Protein AF-G9KBU9-F1 (afdb_monomer_lite)

Structure (mmCIF, N/CA/C/O backbone):
data_AF-G9KBU9-F1
#
_entry.id   AF-G9KBU9-F1
#
loop_
_atom_site.group_PDB
_atom_site.id
_atom_site.type_symbol
_atom_site.label_atom_id
_atom_site.label_alt_id
_atom_site.label_comp_id
_atom_site.label_asym_id
_atom_site.label_entity_id
_atom_site.label_seq_id
_atom_site.pdbx_PDB_ins_code
_atom_site.Cartn_x
_atom_site.Cartn_y
_atom_site.Cartn_z
_atom_site.occupancy
_atom_site.B_iso_or_equiv
_atom_site.auth_seq_id
_atom_site.auth_comp_id
_atom_site.auth_asym_id
_atom_site.auth_atom_id
_atom_site.pdbx_PDB_model_num
ATOM 1 N N . LYS A 1 1 ? -14.428 14.679 17.553 1.00 59.62 1 LYS A N 1
ATOM 2 C CA . LYS A 1 1 ? -13.241 13.893 17.979 1.00 59.62 1 LYS A CA 1
ATOM 3 C C . LYS A 1 1 ? -12.929 12.788 16.967 1.00 59.62 1 LYS A C 1
ATOM 5 O O . LYS A 1 1 ? -11.923 12.932 16.297 1.00 59.62 1 LYS A O 1
ATOM 10 N N . GLN A 1 2 ? -13.842 11.841 16.711 1.00 74.56 2 GLN A N 1
ATOM 11 C CA . GLN A 1 2 ? -13.640 10.735 15.749 1.00 74.56 2 GLN A CA 1
ATOM 12 C C . GLN A 1 2 ? -13.178 11.143 14.334 1.00 74.56 2 GLN A C 1
ATOM 14 O O . GLN A 1 2 ? -12.373 10.441 13.733 1.00 74.56 2 GLN A O 1
ATOM 19 N N . GLY A 1 3 ? -13.641 12.278 13.793 1.00 85.75 3 GLY A N 1
ATOM 20 C CA . GLY A 1 3 ? -13.233 12.719 12.451 1.00 85.75 3 GLY A CA 1
ATOM 21 C C . GLY A 1 3 ? -11.733 13.011 12.315 1.00 85.75 3 GLY A C 1
ATOM 22 O O . GLY A 1 3 ? -11.126 12.622 11.324 1.00 85.75 3 GLY A O 1
ATOM 23 N N . ALA A 1 4 ? -11.115 13.637 13.322 1.00 92.00 4 ALA A N 1
ATOM 24 C CA . ALA A 1 4 ? -9.677 13.913 13.307 1.00 92.00 4 ALA A CA 1
ATOM 25 C C . ALA A 1 4 ? -8.861 12.617 13.432 1.00 92.00 4 ALA A C 1
ATOM 27 O O . ALA A 1 4 ? -7.902 12.425 12.690 1.00 92.00 4 ALA A O 1
ATOM 28 N N . ASP A 1 5 ? -9.299 11.701 14.302 1.00 91.44 5 ASP A N 1
ATOM 29 C CA . ASP A 1 5 ? -8.673 10.385 14.462 1.00 91.44 5 ASP A CA 1
ATOM 30 C C . ASP A 1 5 ? -8.755 9.574 13.159 1.00 91.44 5 ASP A C 1
ATOM 32 O O . ASP A 1 5 ? -7.779 8.959 12.742 1.00 91.44 5 ASP A O 1
ATOM 36 N N . THR A 1 6 ? -9.898 9.628 12.465 1.00 94.12 6 THR A N 1
ATOM 37 C CA . THR A 1 6 ? -10.091 8.971 11.161 1.00 94.12 6 THR A CA 1
ATOM 38 C C . THR A 1 6 ? -9.084 9.476 10.130 1.00 94.12 6 THR A C 1
ATOM 40 O O . THR A 1 6 ? -8.429 8.674 9.471 1.00 94.12 6 THR A O 1
ATOM 43 N N . LEU A 1 7 ? -8.925 10.798 10.010 1.00 96.19 7 LEU A N 1
ATOM 44 C CA . LEU A 1 7 ? -7.967 11.393 9.076 1.00 96.19 7 LEU A CA 1
ATOM 45 C C . LEU A 1 7 ? -6.521 11.027 9.426 1.00 96.19 7 LEU A C 1
ATOM 47 O O . LEU A 1 7 ? -5.732 10.765 8.522 1.00 96.19 7 LEU A O 1
ATOM 51 N N . ALA A 1 8 ? -6.182 10.953 10.716 1.00 96.00 8 ALA A N 1
ATOM 52 C CA . ALA A 1 8 ? -4.858 10.527 11.156 1.00 96.00 8 ALA A CA 1
ATOM 53 C C . ALA A 1 8 ? -4.557 9.073 10.750 1.00 96.00 8 ALA A C 1
ATOM 55 O O . ALA A 1 8 ? -3.465 8.791 10.259 1.00 96.00 8 ALA A O 1
ATOM 56 N N . TYR A 1 9 ? -5.525 8.160 10.892 1.00 96.44 9 TYR A N 1
ATOM 57 C CA . TYR A 1 9 ? -5.357 6.774 10.445 1.00 96.44 9 TYR A CA 1
ATOM 58 C C . TYR A 1 9 ? -5.301 6.639 8.923 1.00 96.44 9 TYR A C 1
ATOM 60 O O . TYR A 1 9 ? -4.484 5.871 8.423 1.00 96.44 9 TYR A O 1
ATOM 68 N N . ILE A 1 10 ? -6.114 7.396 8.182 1.00 97.00 10 ILE A N 1
ATOM 69 C CA . ILE A 1 10 ? -6.037 7.425 6.714 1.00 97.00 10 ILE A CA 1
ATOM 70 C C . ILE A 1 10 ? -4.647 7.894 6.277 1.00 97.00 10 ILE A C 1
ATOM 72 O O . ILE A 1 10 ? -4.000 7.211 5.489 1.00 97.00 10 ILE A O 1
ATOM 76 N N . ALA A 1 11 ? -4.143 8.990 6.851 1.00 97.25 11 ALA A N 1
ATOM 77 C CA . ALA A 1 11 ? -2.801 9.483 6.556 1.00 97.25 11 ALA A CA 1
ATOM 78 C C . ALA A 1 11 ? -1.718 8.446 6.901 1.00 97.25 11 ALA A C 1
ATOM 80 O O . ALA A 1 11 ? -0.793 8.241 6.120 1.00 97.25 11 ALA A O 1
ATOM 81 N N . LEU A 1 12 ? -1.850 7.740 8.032 1.00 97.38 12 LEU A N 1
ATOM 82 C CA . LEU A 1 12 ? -0.939 6.655 8.401 1.00 97.38 12 LEU A CA 1
ATOM 83 C C . LEU A 1 12 ? -0.937 5.528 7.357 1.00 97.38 12 LEU A C 1
ATOM 85 O O . LEU A 1 12 ? 0.131 5.031 7.012 1.00 97.38 12 LEU A O 1
ATOM 89 N N . ILE A 1 13 ? -2.105 5.127 6.852 1.00 98.00 13 ILE A N 1
ATOM 90 C CA . ILE A 1 13 ? -2.240 4.077 5.831 1.00 98.00 13 ILE A CA 1
ATOM 91 C C . ILE A 1 13 ? -1.648 4.539 4.497 1.00 98.00 13 ILE A C 1
ATOM 93 O O . ILE A 1 13 ? -0.871 3.806 3.883 1.00 98.00 13 ILE A O 1
ATOM 97 N N . GLU A 1 14 ? -1.974 5.754 4.057 1.00 96.62 14 GLU A N 1
ATOM 98 C CA . GLU A 1 14 ? -1.454 6.329 2.811 1.00 96.62 14 GLU A CA 1
ATOM 99 C C . GLU A 1 14 ? 0.063 6.500 2.834 1.00 96.62 14 GLU A C 1
ATOM 101 O O . GLU A 1 14 ? 0.723 6.337 1.806 1.00 96.62 14 GLU A O 1
ATOM 106 N N . GLU A 1 15 ? 0.614 6.797 4.006 1.00 96.12 15 GLU A N 1
ATOM 107 C CA . GLU A 1 15 ? 2.046 6.926 4.195 1.00 96.12 15 GLU A CA 1
ATOM 108 C C . GLU A 1 15 ? 2.691 5.537 4.294 1.00 96.12 15 GLU A C 1
ATOM 110 O O . GLU A 1 15 ? 3.536 5.180 3.478 1.00 96.12 15 GLU A O 1
ATOM 115 N N . LYS A 1 16 ? 2.294 4.703 5.255 1.00 97.19 16 LYS A N 1
ATOM 116 C CA . LYS A 1 16 ? 3.043 3.490 5.620 1.00 97.19 16 LYS A CA 1
ATOM 117 C C . LYS A 1 16 ? 2.634 2.235 4.850 1.00 97.19 16 LYS A C 1
ATOM 119 O O . LYS A 1 16 ? 3.497 1.417 4.544 1.00 97.19 16 LYS A O 1
ATOM 124 N N . LEU A 1 17 ? 1.351 2.063 4.529 1.00 97.75 17 LEU A N 1
ATOM 125 C CA . LEU A 1 17 ? 0.833 0.827 3.926 1.00 97.75 17 LEU A CA 1
ATOM 126 C C . LEU A 1 17 ? 0.730 0.914 2.398 1.00 97.75 17 LEU A C 1
ATOM 128 O O . LEU A 1 17 ? 1.105 -0.025 1.693 1.00 97.75 17 LEU A O 1
ATOM 132 N N . LEU A 1 18 ? 0.273 2.048 1.867 1.00 97.69 18 LEU A N 1
ATOM 133 C CA . LEU A 1 18 ? 0.068 2.237 0.430 1.00 97.69 18 LEU A CA 1
ATOM 134 C C . LEU A 1 18 ? 1.330 2.007 -0.426 1.00 97.69 18 LEU A C 1
ATOM 136 O O . LEU A 1 18 ? 1.189 1.397 -1.487 1.00 97.69 18 LEU A O 1
ATOM 140 N N . PRO A 1 19 ? 2.556 2.408 -0.026 1.00 97.44 19 PRO A N 1
ATOM 141 C CA . PRO A 1 19 ? 3.752 2.097 -0.810 1.00 97.44 19 PRO A CA 1
ATOM 142 C C . PRO A 1 19 ? 3.995 0.594 -0.971 1.00 97.44 19 PRO A C 1
ATOM 144 O O . PRO A 1 19 ? 4.354 0.162 -2.064 1.00 97.44 19 PRO A O 1
ATOM 147 N N . ALA A 1 20 ? 3.759 -0.201 0.078 1.00 97.75 20 ALA A N 1
ATOM 148 C CA . ALA A 1 20 ? 3.898 -1.654 0.012 1.00 97.75 20 ALA A CA 1
ATOM 149 C C . ALA A 1 20 ? 2.843 -2.270 -0.912 1.00 97.75 20 ALA A C 1
ATOM 151 O O . ALA A 1 20 ? 3.184 -3.063 -1.781 1.00 97.75 20 ALA A O 1
ATOM 152 N N . VAL A 1 21 ? 1.587 -1.823 -0.814 1.00 97.19 21 VAL A N 1
ATOM 153 C CA . VAL A 1 21 ? 0.508 -2.257 -1.717 1.00 97.19 21 VAL A CA 1
ATOM 154 C C . VAL A 1 21 ? 0.850 -1.936 -3.175 1.00 97.19 21 VAL A C 1
ATOM 156 O O . VAL A 1 21 ? 0.796 -2.809 -4.040 1.00 97.19 21 VAL A O 1
ATOM 159 N N . LEU A 1 22 ? 1.272 -0.703 -3.468 1.00 97.19 22 LEU A N 1
ATOM 160 C CA . LEU A 1 22 ? 1.695 -0.319 -4.816 1.00 97.19 22 LEU A CA 1
ATOM 161 C C . LEU A 1 22 ? 2.864 -1.171 -5.315 1.00 97.19 22 LEU A C 1
ATOM 163 O O . LEU A 1 22 ? 2.866 -1.562 -6.482 1.00 97.19 22 LEU A O 1
ATOM 167 N N . HIS A 1 23 ? 3.829 -1.473 -4.447 1.00 97.38 23 HIS A N 1
ATOM 168 C CA . HIS A 1 23 ? 4.950 -2.335 -4.791 1.00 97.38 23 HIS A CA 1
ATOM 169 C C . HIS A 1 23 ? 4.477 -3.744 -5.169 1.00 97.38 23 HIS A C 1
ATOM 171 O O . HIS A 1 23 ? 4.754 -4.195 -6.281 1.00 97.38 23 HIS A O 1
ATOM 177 N N . THR A 1 24 ? 3.703 -4.397 -4.298 1.00 96.81 24 THR A N 1
ATOM 178 C CA . THR A 1 24 ? 3.173 -5.751 -4.514 1.00 96.81 24 THR A CA 1
ATOM 179 C C . THR A 1 24 ? 2.353 -5.849 -5.802 1.00 96.81 24 THR A C 1
ATOM 181 O O . THR A 1 24 ? 2.548 -6.770 -6.587 1.00 96.81 24 THR A O 1
ATOM 184 N N . PHE A 1 25 ? 1.464 -4.888 -6.080 1.00 96.25 25 PHE A N 1
ATOM 185 C CA . PHE A 1 25 ? 0.607 -4.965 -7.268 1.00 96.25 25 PHE A CA 1
ATOM 186 C C . PHE A 1 25 ? 1.325 -4.596 -8.572 1.00 96.25 25 PHE A C 1
ATOM 188 O O . PHE A 1 25 ? 1.064 -5.208 -9.612 1.00 96.25 25 PHE A O 1
ATOM 195 N N . TRP A 1 26 ? 2.173 -3.565 -8.554 1.00 97.44 26 TRP A N 1
ATOM 196 C CA . TRP A 1 26 ? 2.607 -2.880 -9.775 1.00 97.44 26 TRP A CA 1
ATOM 197 C C . TRP A 1 26 ? 4.109 -2.940 -10.057 1.00 97.44 26 TRP A C 1
ATOM 199 O O . TRP A 1 26 ? 4.514 -2.591 -11.172 1.00 97.44 26 TRP A O 1
ATOM 209 N N . VAL A 1 27 ? 4.926 -3.341 -9.082 1.00 96.44 27 VAL A N 1
ATOM 210 C CA . VAL A 1 27 ? 6.395 -3.348 -9.189 1.00 96.44 27 VAL A CA 1
ATOM 211 C C . VAL A 1 27 ? 6.952 -4.764 -9.098 1.00 96.44 27 VAL A C 1
ATOM 213 O O . VAL A 1 27 ? 7.824 -5.119 -9.890 1.00 96.44 27 VAL A O 1
ATOM 216 N N . GLU A 1 28 ? 6.435 -5.581 -8.183 1.00 96.25 28 GLU A N 1
ATOM 217 C CA . GLU A 1 28 ? 6.846 -6.974 -8.036 1.00 96.25 28 GLU A CA 1
ATOM 218 C C . GLU A 1 28 ? 6.538 -7.765 -9.314 1.00 96.25 28 GLU A C 1
ATOM 220 O O . GLU A 1 28 ? 5.393 -7.821 -9.773 1.00 96.25 28 GLU A O 1
ATOM 225 N N . SER A 1 29 ? 7.576 -8.353 -9.919 1.00 95.12 29 SER A N 1
ATOM 226 C CA . SER A 1 29 ? 7.502 -8.921 -11.270 1.00 95.12 29 SER A CA 1
ATOM 227 C C . SER A 1 29 ? 6.458 -10.021 -11.382 1.00 95.12 29 SER A C 1
ATOM 229 O O . SER A 1 29 ? 5.654 -10.015 -12.316 1.00 95.12 29 SER A O 1
ATOM 231 N N . ASP A 1 30 ? 6.458 -10.943 -10.425 1.00 96.50 30 ASP A N 1
ATOM 232 C CA . ASP A 1 30 ? 5.625 -12.138 -10.481 1.00 96.50 30 ASP A CA 1
ATOM 233 C C . ASP A 1 30 ? 4.154 -11.740 -10.391 1.00 96.50 30 ASP A C 1
ATOM 235 O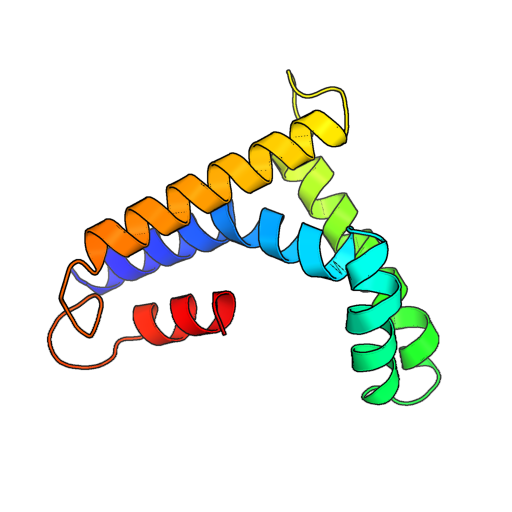 O . ASP A 1 30 ? 3.367 -12.081 -11.275 1.00 96.50 30 ASP A O 1
ATOM 239 N N . ASN A 1 31 ? 3.802 -10.900 -9.417 1.00 96.56 31 ASN A N 1
ATOM 240 C CA . ASN A 1 31 ? 2.448 -10.376 -9.259 1.00 96.56 31 ASN A CA 1
ATOM 241 C C . ASN A 1 31 ? 2.010 -9.519 -10.453 1.00 96.56 31 ASN A C 1
ATOM 243 O O . ASN A 1 31 ? 0.911 -9.709 -10.988 1.00 96.56 31 ASN A O 1
ATOM 247 N N . TYR A 1 32 ? 2.874 -8.621 -10.934 1.00 97.62 32 TYR A N 1
ATOM 248 C CA . TYR A 1 32 ? 2.537 -7.740 -12.047 1.00 97.62 32 TYR A CA 1
ATOM 249 C C . TYR A 1 32 ? 2.255 -8.513 -13.340 1.00 97.62 32 TYR A C 1
ATOM 251 O O . TYR A 1 32 ? 1.245 -8.251 -13.997 1.00 97.62 32 TYR A O 1
ATOM 259 N N . PHE A 1 33 ? 3.116 -9.462 -13.722 1.00 97.25 33 PHE A N 1
ATOM 260 C CA . PHE A 1 33 ? 2.976 -10.171 -14.997 1.00 97.25 33 PHE A CA 1
ATOM 261 C C . PHE A 1 33 ? 1.944 -11.298 -14.962 1.00 97.25 33 PHE A C 1
ATOM 263 O O . PHE A 1 33 ? 1.307 -11.537 -15.990 1.00 97.25 33 PHE A O 1
ATOM 270 N N . THR A 1 34 ? 1.760 -11.969 -13.821 1.00 97.50 34 THR A N 1
ATOM 271 C CA . THR A 1 34 ? 0.849 -13.123 -13.727 1.00 97.50 34 THR A CA 1
ATOM 272 C C . THR A 1 34 ? -0.576 -12.737 -13.340 1.00 97.50 34 THR A C 1
ATOM 274 O O . THR A 1 34 ? -1.517 -13.353 -13.840 1.00 97.50 34 THR A O 1
ATOM 277 N N . VAL A 1 35 ? -0.755 -11.695 -12.518 1.00 97.12 35 VAL A N 1
ATOM 278 C CA . VAL A 1 35 ? -2.066 -11.320 -11.964 1.00 97.12 35 VAL A CA 1
ATOM 279 C C . VAL A 1 35 ? -2.477 -9.913 -12.389 1.00 97.12 35 VAL A C 1
ATOM 281 O O . VAL A 1 35 ? -3.453 -9.756 -13.127 1.00 97.12 35 VAL A O 1
ATOM 284 N N . THR A 1 36 ? -1.740 -8.880 -11.971 1.00 97.00 36 THR A N 1
ATOM 285 C CA . THR A 1 36 ? -2.210 -7.488 -12.060 1.00 97.00 36 THR A CA 1
ATOM 286 C C . THR A 1 36 ? -2.393 -7.030 -13.504 1.00 97.00 36 THR A C 1
ATOM 288 O O . THR A 1 36 ? -3.481 -6.602 -13.894 1.00 97.00 36 THR A O 1
ATOM 291 N N . LYS A 1 37 ? -1.352 -7.127 -14.339 1.00 96.81 37 LYS A N 1
ATOM 292 C CA . LYS A 1 37 ? -1.407 -6.632 -15.720 1.00 96.81 37 LYS A CA 1
ATOM 293 C C . LYS A 1 37 ? -2.478 -7.353 -16.549 1.00 96.81 37 LYS A C 1
ATOM 295 O O . LYS A 1 37 ? -3.264 -6.637 -17.174 1.00 96.81 37 LYS A O 1
ATOM 300 N N . PRO A 1 38 ? -2.557 -8.701 -16.586 1.00 97.00 38 PRO A N 1
ATOM 301 C CA . PRO A 1 38 ? -3.601 -9.390 -17.345 1.00 97.00 38 PRO A CA 1
ATOM 302 C C . PRO A 1 38 ? -5.011 -9.048 -16.858 1.00 97.00 38 PRO A C 1
ATOM 304 O O . PRO A 1 38 ? -5.890 -8.779 -17.680 1.00 97.00 38 PRO A O 1
ATOM 307 N N . TRP A 1 39 ? -5.222 -8.994 -15.538 1.00 96.12 39 TRP A N 1
ATOM 308 C CA . TRP A 1 39 ? -6.529 -8.680 -14.965 1.00 96.12 39 TRP A CA 1
ATOM 309 C C . TRP A 1 39 ? -6.995 -7.281 -15.375 1.00 96.12 39 TRP A C 1
ATOM 311 O O . TRP A 1 39 ? -8.078 -7.144 -15.947 1.00 96.12 39 TRP A O 1
ATOM 321 N N . PHE A 1 40 ? -6.150 -6.257 -15.200 1.00 95.25 40 PHE A N 1
ATOM 322 C CA . PHE A 1 40 ? -6.480 -4.887 -15.604 1.00 95.25 40 PHE A CA 1
ATOM 323 C C . PHE A 1 40 ? -6.658 -4.767 -17.122 1.00 95.25 40 PHE A C 1
ATOM 325 O O . PHE A 1 40 ? -7.638 -4.180 -17.580 1.00 95.25 40 PHE A O 1
ATOM 332 N N . ALA A 1 41 ? -5.759 -5.355 -17.918 1.00 96.06 41 ALA A N 1
ATOM 333 C CA . ALA A 1 41 ? -5.843 -5.302 -19.378 1.00 96.06 41 ALA A CA 1
ATOM 334 C C . ALA A 1 41 ? -7.131 -5.947 -19.920 1.00 96.06 41 ALA A C 1
ATOM 336 O O . ALA A 1 41 ? -7.669 -5.459 -20.909 1.00 96.06 41 ALA A O 1
ATOM 33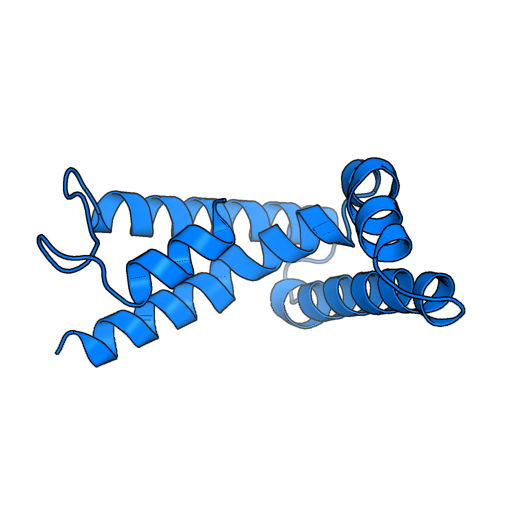7 N N . SER A 1 42 ? -7.659 -6.985 -19.257 1.00 96.69 42 SER A N 1
ATOM 338 C CA . SER A 1 42 ? -8.911 -7.649 -19.655 1.00 96.69 42 SER A CA 1
ATOM 339 C C . SER A 1 42 ? -10.169 -6.790 -19.463 1.00 96.69 42 SER A C 1
ATOM 341 O O . SER A 1 42 ? -11.195 -7.054 -20.086 1.00 96.69 42 SER A O 1
ATOM 343 N N . ARG A 1 43 ? -10.108 -5.764 -18.603 1.00 96.12 43 ARG A N 1
ATOM 344 C CA . ARG A 1 43 ? -11.248 -4.895 -18.255 1.00 96.12 43 ARG A CA 1
ATOM 345 C C . ARG A 1 43 ? -11.218 -3.540 -18.955 1.00 96.12 43 ARG A C 1
ATOM 347 O O . ARG A 1 43 ? -12.126 -2.737 -18.762 1.00 96.12 43 ARG A O 1
ATOM 354 N N . ILE A 1 44 ? -10.185 -3.278 -19.750 1.00 95.00 44 ILE A N 1
ATOM 355 C CA . ILE A 1 44 ? -9.974 -2.000 -20.427 1.00 95.00 44 ILE A CA 1
ATOM 356 C C . ILE A 1 44 ? -10.052 -2.239 -21.941 1.00 95.00 44 ILE A C 1
ATOM 358 O O . ILE A 1 44 ? -9.402 -3.155 -22.444 1.00 95.00 44 ILE A O 1
ATOM 362 N N . PRO A 1 45 ? -10.809 -1.435 -22.707 1.00 95.81 45 PRO A N 1
ATOM 363 C CA . PRO A 1 45 ? -10.848 -1.583 -24.154 1.00 95.81 45 PRO A CA 1
ATOM 364 C C . PRO A 1 45 ? -9.511 -1.197 -24.800 1.00 95.81 45 PRO A C 1
ATOM 366 O O . PRO A 1 45 ? -8.763 -0.340 -24.315 1.00 95.81 45 PRO A O 1
ATOM 369 N N . PHE A 1 46 ? -9.223 -1.809 -25.946 1.00 94.44 46 PHE A N 1
ATOM 370 C CA . PHE A 1 46 ? -8.136 -1.370 -26.815 1.00 94.44 46 PHE A CA 1
ATOM 371 C C . PHE A 1 46 ? -8.365 0.095 -27.251 1.00 94.44 46 PHE A C 1
ATOM 373 O O . PHE A 1 46 ? -9.504 0.456 -27.553 1.00 94.44 46 PHE A O 1
ATOM 380 N N . PRO A 1 47 ? -7.322 0.950 -27.304 1.00 94.69 47 PRO A N 1
ATOM 381 C CA . PRO A 1 47 ? -5.895 0.650 -27.111 1.00 94.69 47 PRO A CA 1
ATOM 382 C C . PRO A 1 47 ? -5.388 0.809 -25.671 1.00 94.69 47 PRO A C 1
ATOM 384 O O . PRO A 1 47 ? -4.222 0.524 -25.388 1.00 94.69 47 PRO A O 1
ATOM 387 N N . LEU A 1 48 ? -6.231 1.273 -24.746 1.00 95.56 48 LEU A N 1
ATOM 388 C CA . LEU A 1 48 ? -5.805 1.615 -23.389 1.00 95.56 48 LEU A CA 1
ATOM 389 C C . LEU A 1 48 ? -5.305 0.400 -22.596 1.00 95.56 48 LEU A C 1
ATOM 391 O O . LEU A 1 48 ? -4.404 0.567 -21.776 1.00 95.56 48 LEU A O 1
ATOM 395 N N . SER A 1 49 ? -5.793 -0.811 -22.878 1.00 95.25 49 SER A N 1
ATOM 396 C CA . SER A 1 49 ? -5.298 -2.051 -22.255 1.00 95.25 49 SER A CA 1
ATOM 397 C C . SER A 1 49 ? -3.804 -2.308 -22.472 1.00 95.25 49 SER A C 1
ATOM 399 O O . SER A 1 49 ? -3.162 -2.934 -21.630 1.00 95.25 49 SER A O 1
ATOM 401 N N . LEU A 1 50 ? -3.224 -1.788 -23.560 1.00 93.69 50 LEU A N 1
ATOM 402 C CA . LEU A 1 50 ? -1.795 -1.919 -23.860 1.00 93.69 50 LEU A CA 1
ATOM 403 C C . LEU A 1 50 ? -0.942 -0.868 -23.141 1.00 93.69 50 LEU A C 1
ATOM 405 O O . LEU A 1 50 ? 0.235 -1.097 -22.866 1.00 93.69 50 LEU A O 1
ATOM 409 N N . ILE A 1 51 ? -1.529 0.293 -22.848 1.00 95.69 51 ILE A N 1
ATOM 410 C CA . ILE A 1 51 ? -0.805 1.482 -22.386 1.00 95.69 51 ILE A CA 1
ATOM 411 C C . ILE A 1 51 ? -0.940 1.648 -20.870 1.00 95.69 51 ILE A C 1
ATOM 413 O O . ILE A 1 51 ? 0.045 1.927 -20.181 1.00 95.69 51 ILE A O 1
ATOM 417 N N . LEU A 1 52 ? -2.157 1.502 -20.342 1.00 95.88 52 LEU A N 1
ATOM 418 C CA . LEU A 1 52 ? -2.486 1.911 -18.981 1.00 95.88 52 LEU A CA 1
ATOM 419 C C . LEU A 1 52 ? -1.746 1.094 -17.912 1.00 95.88 52 LEU A C 1
ATOM 421 O O . LEU A 1 52 ? -1.130 1.733 -17.058 1.00 95.88 52 LEU A O 1
ATOM 425 N N . PRO A 1 53 ? -1.674 -0.254 -17.973 1.00 96.38 53 PRO A N 1
ATOM 426 C CA . PRO A 1 53 ? -0.948 -1.022 -16.958 1.00 96.38 53 PRO A CA 1
ATOM 427 C C . PRO A 1 53 ? 0.535 -0.637 -16.867 1.00 96.38 53 PRO A C 1
ATOM 429 O O . PRO A 1 53 ? 1.075 -0.469 -15.776 1.00 96.38 53 PRO A O 1
ATOM 432 N N . GLY A 1 54 ? 1.179 -0.398 -18.015 1.00 96.31 54 GLY A N 1
ATOM 433 C CA . GLY A 1 54 ? 2.571 0.050 -18.059 1.00 96.31 54 GLY A CA 1
ATOM 434 C C . GLY A 1 54 ? 2.768 1.453 -17.477 1.00 96.31 54 GLY A C 1
ATOM 435 O O . GLY A 1 54 ? 3.767 1.703 -16.803 1.00 96.31 54 GLY A O 1
ATOM 436 N N . ARG A 1 55 ? 1.816 2.372 -17.695 1.00 96.88 55 ARG A N 1
ATOM 437 C CA . ARG A 1 55 ? 1.843 3.709 -17.073 1.00 96.88 55 ARG A CA 1
ATOM 438 C C . ARG A 1 55 ? 1.642 3.637 -15.561 1.00 96.88 55 ARG A C 1
ATOM 440 O O . ARG A 1 55 ? 2.346 4.340 -14.844 1.00 96.88 55 ARG A O 1
ATOM 447 N N . MET A 1 56 ? 0.726 2.792 -15.090 1.00 97.06 56 MET A N 1
ATOM 448 C CA . MET A 1 56 ? 0.470 2.594 -13.661 1.00 97.06 56 MET A CA 1
ATOM 449 C C . MET A 1 56 ? 1.685 1.984 -12.956 1.00 97.06 56 MET A C 1
ATOM 451 O O . MET A 1 56 ? 2.107 2.518 -11.937 1.00 97.06 56 MET A O 1
ATOM 455 N N . SER A 1 57 ? 2.318 0.969 -13.555 1.00 97.56 57 SER A N 1
ATOM 456 C CA . SER A 1 57 ? 3.564 0.374 -13.049 1.00 97.56 57 SER A CA 1
ATOM 457 C C . SER A 1 57 ? 4.696 1.392 -12.911 1.00 97.56 57 SER A C 1
ATOM 459 O O . SER A 1 57 ? 5.263 1.560 -11.830 1.00 97.56 57 SER A O 1
ATOM 461 N N . LYS A 1 58 ? 4.957 2.177 -13.965 1.00 97.25 58 LYS A N 1
ATOM 462 C CA . LYS A 1 58 ? 5.951 3.262 -13.914 1.00 97.25 58 LYS A CA 1
ATOM 463 C C . LYS A 1 58 ? 5.605 4.322 -12.865 1.00 97.25 58 LYS A C 1
ATOM 465 O O . LYS A 1 58 ? 6.492 4.799 -12.166 1.00 97.25 58 LYS A O 1
ATOM 470 N N . GLY A 1 59 ? 4.328 4.689 -12.753 1.00 97.38 59 GLY A N 1
ATOM 471 C CA . GLY A 1 59 ? 3.852 5.654 -11.762 1.00 97.38 59 GLY A CA 1
ATOM 472 C C . GLY A 1 59 ? 4.053 5.174 -10.324 1.00 97.38 59 GLY A C 1
ATOM 473 O O . GLY A 1 59 ? 4.541 5.939 -9.496 1.00 97.38 59 GLY A O 1
ATOM 474 N N . ALA A 1 60 ? 3.737 3.907 -10.045 1.00 97.19 60 ALA A N 1
ATOM 475 C CA . ALA A 1 60 ? 3.941 3.283 -8.742 1.00 97.19 60 ALA A CA 1
ATOM 476 C C . ALA A 1 60 ? 5.426 3.261 -8.355 1.00 97.19 60 ALA A C 1
ATOM 478 O O . ALA A 1 60 ? 5.780 3.742 -7.279 1.00 97.19 60 ALA A O 1
ATOM 479 N N . LEU A 1 61 ? 6.296 2.794 -9.259 1.00 95.69 61 LEU A N 1
ATOM 480 C CA . LEU A 1 61 ? 7.741 2.764 -9.024 1.00 95.69 61 LEU A CA 1
ATOM 481 C C . LEU A 1 61 ? 8.303 4.168 -8.765 1.00 95.69 61 LEU A C 1
ATOM 483 O O . LEU A 1 61 ? 9.012 4.370 -7.783 1.00 95.69 61 LEU A O 1
ATOM 487 N N . ASN A 1 62 ? 7.945 5.148 -9.600 1.00 95.38 62 ASN A N 1
ATOM 488 C CA . ASN A 1 62 ? 8.397 6.528 -9.424 1.00 95.38 62 ASN A CA 1
ATOM 489 C C . ASN A 1 62 ? 7.938 7.104 -8.082 1.00 95.38 62 ASN A C 1
ATOM 491 O O . ASN A 1 62 ? 8.731 7.734 -7.391 1.00 95.38 62 ASN A O 1
ATOM 495 N N . ARG A 1 63 ? 6.680 6.870 -7.685 1.00 94.94 63 ARG A N 1
ATOM 496 C CA . ARG A 1 63 ? 6.165 7.333 -6.391 1.00 94.94 63 ARG A CA 1
ATOM 497 C C . ARG A 1 63 ? 6.951 6.731 -5.228 1.00 94.94 63 ARG A C 1
ATOM 499 O O . ARG A 1 63 ? 7.323 7.470 -4.321 1.00 94.94 63 ARG A O 1
ATOM 506 N N . ILE A 1 64 ? 7.208 5.423 -5.254 1.00 95.25 64 ILE A N 1
ATOM 507 C CA . ILE A 1 64 ? 7.972 4.741 -4.200 1.00 95.25 64 ILE A CA 1
ATOM 508 C C . ILE A 1 64 ? 9.389 5.310 -4.132 1.00 95.25 64 ILE A C 1
ATOM 510 O O . ILE A 1 64 ? 9.823 5.725 -3.064 1.00 95.25 64 ILE A O 1
ATOM 514 N N . LEU A 1 65 ? 10.089 5.413 -5.263 1.00 92.50 65 LEU A N 1
ATOM 515 C CA . LEU A 1 65 ? 11.454 5.942 -5.293 1.00 92.50 65 LEU A CA 1
ATOM 516 C C . LEU A 1 65 ? 11.539 7.392 -4.802 1.00 92.50 65 LEU A C 1
ATOM 518 O O . LEU A 1 65 ? 12.441 7.715 -4.040 1.00 92.50 65 LEU A O 1
ATOM 522 N N . LEU A 1 66 ? 10.584 8.245 -5.176 1.00 91.62 66 LEU A N 1
ATOM 523 C CA . LEU A 1 66 ? 10.567 9.652 -4.762 1.00 91.62 66 LEU A CA 1
ATOM 524 C C . LEU A 1 66 ? 10.242 9.857 -3.277 1.00 91.62 66 LEU A C 1
ATOM 526 O O . LEU A 1 66 ? 10.613 10.882 -2.728 1.00 91.62 66 LEU A O 1
ATOM 530 N N . THR A 1 67 ? 9.526 8.927 -2.642 1.00 91.12 67 THR A N 1
ATOM 531 C CA . THR A 1 67 ? 9.067 9.075 -1.243 1.00 91.12 67 THR A CA 1
ATOM 532 C C . THR A 1 67 ? 9.824 8.191 -0.253 1.00 91.12 67 THR A C 1
ATOM 534 O O . THR A 1 67 ? 9.767 8.417 0.954 1.00 91.12 67 THR A O 1
ATOM 537 N N . ARG A 1 68 ? 10.502 7.148 -0.744 1.00 91.06 68 ARG A N 1
ATOM 538 C CA . ARG A 1 68 ? 11.172 6.120 0.069 1.00 91.06 68 ARG A CA 1
ATOM 539 C C . ARG A 1 68 ? 12.611 5.844 -0.357 1.00 91.06 68 ARG A C 1
ATOM 541 O O . ARG A 1 68 ? 13.322 5.187 0.389 1.00 91.06 68 ARG A O 1
ATOM 548 N N . GLY A 1 69 ? 13.042 6.320 -1.525 1.00 85.88 69 GLY A N 1
ATOM 549 C CA . GLY A 1 69 ? 14.405 6.152 -2.044 1.00 85.88 69 GLY A CA 1
ATOM 550 C C . GLY A 1 69 ? 15.389 7.234 -1.598 1.00 85.88 69 GLY A C 1
ATOM 551 O O . GLY A 1 69 ? 16.380 7.469 -2.284 1.00 85.88 69 GLY A O 1
ATOM 552 N N . GLU A 1 70 ? 15.101 7.938 -0.504 1.00 80.81 70 GLU A N 1
ATOM 553 C CA . GLU A 1 70 ? 15.988 8.961 0.052 1.00 80.81 70 GLU A CA 1
ATOM 554 C C . GLU A 1 70 ? 17.129 8.336 0.884 1.00 80.81 70 GLU A C 1
ATOM 556 O O . GLU A 1 70 ? 17.009 7.199 1.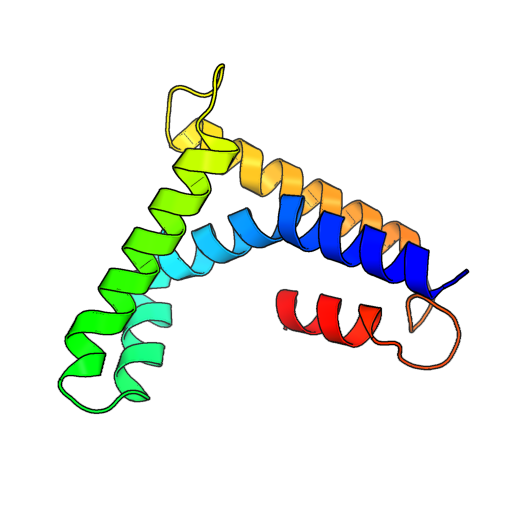358 1.00 80.81 70 GLU A O 1
ATOM 561 N N . PRO A 1 71 ? 18.247 9.060 1.102 1.00 77.81 71 PRO A N 1
ATOM 562 C CA . PRO A 1 71 ? 19.320 8.600 1.980 1.00 77.81 71 PRO A CA 1
ATOM 563 C C . PRO A 1 71 ? 18.788 8.182 3.362 1.00 77.81 71 PRO A C 1
ATOM 565 O O . PRO A 1 71 ? 17.938 8.875 3.920 1.00 77.81 71 PRO A O 1
ATOM 568 N N . PRO A 1 72 ? 19.290 7.086 3.957 1.00 76.00 72 PRO A N 1
ATOM 569 C CA . PRO A 1 72 ? 20.473 6.310 3.574 1.00 76.00 72 PRO A CA 1
ATOM 570 C C . PRO A 1 72 ? 20.182 5.121 2.638 1.00 76.00 72 PRO A C 1
ATOM 572 O O . PRO A 1 72 ? 21.035 4.251 2.496 1.00 76.00 72 PRO A O 1
ATOM 575 N N . LEU A 1 73 ? 18.985 5.029 2.051 1.00 79.19 73 LEU A N 1
ATOM 576 C CA . LEU A 1 73 ? 18.585 3.883 1.232 1.00 79.19 73 LEU A CA 1
ATOM 577 C C . LEU A 1 73 ? 19.068 4.093 -0.205 1.00 79.19 73 LEU A C 1
ATOM 579 O O . LEU A 1 73 ? 18.466 4.837 -0.976 1.00 79.19 73 LEU A O 1
ATOM 583 N N . TYR A 1 74 ? 20.170 3.440 -0.571 1.00 74.75 74 TYR A N 1
ATOM 584 C CA . TYR A 1 74 ? 20.790 3.610 -1.893 1.00 74.75 74 TYR A CA 1
ATOM 585 C C . TYR A 1 74 ? 20.404 2.498 -2.871 1.00 74.75 74 TYR A C 1
ATOM 587 O O . TYR A 1 74 ? 20.557 2.653 -4.086 1.00 74.75 74 TYR A O 1
ATOM 595 N N . HIS A 1 75 ? 19.884 1.378 -2.361 1.00 85.75 75 HIS A N 1
ATOM 596 C CA . HIS A 1 75 ? 19.496 0.231 -3.174 1.00 85.75 75 HIS A CA 1
ATOM 597 C C . HIS A 1 75 ? 17.989 -0.026 -3.136 1.00 85.75 75 HIS A C 1
ATOM 599 O O . HIS A 1 75 ? 17.353 0.013 -2.086 1.00 85.75 75 HIS A O 1
ATOM 605 N N . LEU A 1 76 ? 17.423 -0.406 -4.288 1.00 87.12 76 LEU A N 1
ATOM 606 C CA . LEU A 1 76 ? 15.991 -0.701 -4.422 1.00 87.12 76 LEU A CA 1
ATOM 607 C C . LEU A 1 76 ? 15.510 -1.779 -3.436 1.00 87.12 76 LEU A C 1
ATOM 609 O O . LEU A 1 76 ? 14.417 -1.664 -2.897 1.00 87.12 76 LEU A O 1
ATOM 613 N N . ARG A 1 77 ? 16.350 -2.781 -3.140 1.00 90.25 77 ARG A N 1
ATOM 614 C CA . ARG A 1 77 ? 16.044 -3.824 -2.145 1.00 90.25 77 ARG A CA 1
ATOM 615 C C . ARG A 1 77 ? 15.932 -3.284 -0.719 1.00 90.25 77 ARG A C 1
ATOM 617 O O . ARG A 1 77 ? 15.175 -3.818 0.083 1.00 90.25 77 ARG A O 1
ATOM 624 N N . GLU A 1 78 ? 16.697 -2.253 -0.378 1.00 91.94 78 GLU A N 1
ATOM 625 C CA . GLU A 1 78 ? 16.631 -1.636 0.950 1.00 91.94 78 GLU A CA 1
ATOM 626 C C . GLU A 1 78 ? 15.346 -0.820 1.092 1.00 91.94 78 GLU A C 1
ATOM 628 O O . GLU A 1 78 ? 14.676 -0.910 2.122 1.00 91.94 78 GLU A O 1
ATOM 633 N N . VAL A 1 79 ? 14.976 -0.094 0.028 1.00 94.00 79 VAL A N 1
ATOM 634 C CA . VAL A 1 79 ? 13.694 0.614 -0.085 1.00 94.00 79 VAL A CA 1
ATOM 635 C C . VAL A 1 79 ? 12.533 -0.366 0.049 1.00 94.00 79 VAL A C 1
ATOM 637 O O . VAL A 1 79 ? 11.643 -0.149 0.866 1.00 94.00 79 VAL A O 1
ATOM 640 N N . GLU A 1 80 ? 12.575 -1.475 -0.689 1.00 94.81 80 GLU A N 1
ATOM 641 C CA . GLU A 1 80 ? 11.598 -2.563 -0.610 1.00 94.81 80 GLU A CA 1
ATOM 642 C C . GLU A 1 80 ? 11.479 -3.119 0.820 1.00 94.81 80 GLU A C 1
ATOM 644 O O . GLU A 1 80 ? 10.391 -3.196 1.394 1.00 94.81 80 GLU A O 1
ATOM 649 N N . ALA A 1 81 ? 12.606 -3.454 1.449 1.00 95.12 81 ALA A N 1
ATOM 650 C CA . ALA A 1 81 ? 12.595 -3.960 2.814 1.00 95.12 81 ALA A CA 1
ATOM 651 C C . ALA A 1 81 ? 12.020 -2.929 3.804 1.00 95.12 81 ALA A C 1
ATOM 653 O O . ALA A 1 81 ? 11.328 -3.309 4.748 1.00 95.12 81 ALA A O 1
ATOM 654 N N . GLN A 1 82 ? 12.279 -1.632 3.599 1.00 95.31 82 GLN A N 1
ATOM 655 C CA . GLN A 1 82 ? 11.723 -0.569 4.436 1.00 95.31 82 GLN A CA 1
ATOM 656 C C . GLN A 1 82 ? 10.209 -0.436 4.269 1.00 95.31 82 GLN A C 1
ATOM 658 O O . GLN A 1 82 ? 9.510 -0.397 5.279 1.00 95.31 82 GLN A O 1
ATOM 663 N N . ILE A 1 83 ? 9.688 -0.406 3.037 1.00 96.62 83 ILE A N 1
ATOM 664 C CA . ILE A 1 8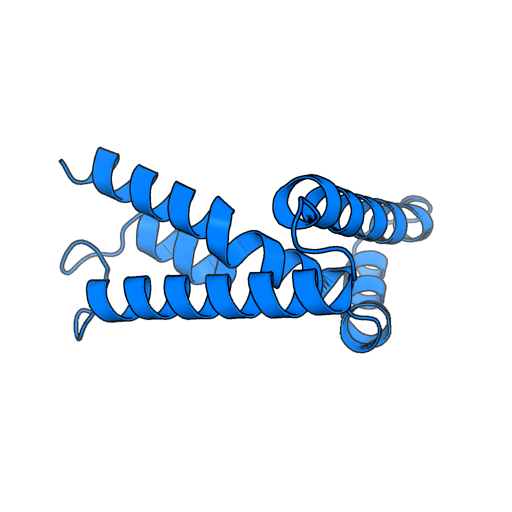3 ? 8.240 -0.254 2.816 1.00 96.62 83 ILE A CA 1
ATOM 665 C C . ILE A 1 83 ? 7.453 -1.425 3.409 1.00 96.62 83 ILE A C 1
ATOM 667 O O . ILE A 1 83 ? 6.399 -1.206 4.000 1.00 96.62 83 ILE A O 1
ATOM 671 N N . TYR A 1 84 ? 7.977 -2.654 3.343 1.00 97.69 84 TYR A N 1
ATOM 672 C CA . TYR A 1 84 ? 7.315 -3.806 3.959 1.00 97.69 84 TYR A CA 1
ATOM 673 C C . TYR A 1 84 ? 7.420 -3.798 5.491 1.00 97.69 84 TYR A C 1
ATOM 675 O O . TYR A 1 84 ? 6.473 -4.207 6.168 1.00 97.69 84 TYR A O 1
ATOM 683 N N . ARG A 1 85 ? 8.528 -3.303 6.065 1.00 97.75 85 ARG A N 1
ATOM 684 C CA . ARG A 1 85 ? 8.631 -3.080 7.521 1.00 97.75 85 ARG A CA 1
ATOM 685 C C . ARG A 1 85 ? 7.609 -2.051 8.002 1.00 97.75 85 ARG A C 1
ATOM 687 O O . ARG A 1 85 ? 6.885 -2.325 8.956 1.00 97.75 85 ARG A O 1
ATOM 694 N N . ASP A 1 86 ? 7.524 -0.920 7.312 1.00 97.62 86 ASP A N 1
ATOM 695 C CA . ASP A 1 86 ? 6.588 0.168 7.601 1.00 97.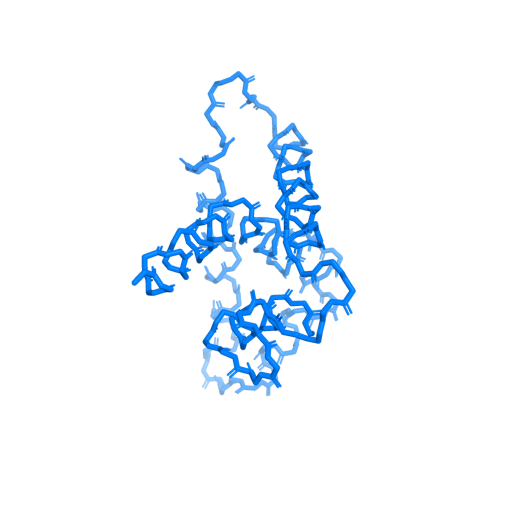62 86 ASP A CA 1
ATOM 696 C C . ASP A 1 86 ? 5.128 -0.284 7.484 1.00 97.62 86 ASP A C 1
ATOM 698 O O 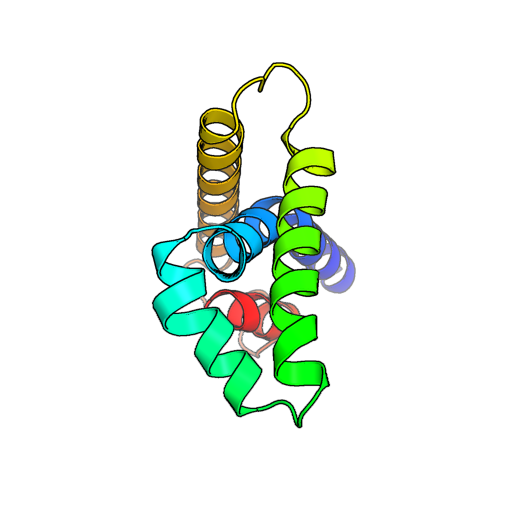. ASP A 1 86 ? 4.309 -0.004 8.362 1.00 97.62 86 ASP A O 1
ATOM 702 N N . ALA A 1 87 ? 4.805 -1.042 6.435 1.00 98.38 87 ALA A N 1
ATOM 703 C CA . ALA A 1 87 ? 3.481 -1.619 6.256 1.00 98.38 87 ALA A CA 1
ATOM 704 C C . ALA A 1 87 ? 3.122 -2.577 7.397 1.00 98.38 87 ALA A C 1
ATOM 706 O O . ALA A 1 87 ? 2.026 -2.493 7.949 1.00 98.38 87 ALA A O 1
ATOM 707 N N . LYS A 1 88 ? 4.053 -3.448 7.808 1.00 98.38 88 LYS A N 1
ATOM 708 C CA . LYS A 1 88 ? 3.845 -4.349 8.950 1.00 98.38 88 LYS A CA 1
ATOM 709 C C . LYS A 1 88 ? 3.601 -3.576 10.247 1.00 98.38 88 LYS A C 1
ATOM 711 O O . LYS A 1 88 ? 2.720 -3.951 11.017 1.00 98.38 88 LYS A O 1
ATOM 716 N N . GLU A 1 89 ? 4.355 -2.509 10.496 1.00 98.25 89 GLU A N 1
ATOM 717 C CA . GLU A 1 89 ? 4.136 -1.637 11.654 1.00 98.25 89 GLU A CA 1
ATOM 718 C C . GLU A 1 89 ? 2.743 -0.992 11.614 1.00 98.25 89 GLU A C 1
ATOM 720 O O . GLU A 1 89 ? 2.013 -1.050 12.603 1.00 98.25 89 GLU A O 1
ATOM 725 N N . CYS A 1 90 ? 2.333 -0.460 10.459 1.00 98.31 90 CYS A N 1
ATOM 726 C CA . CYS A 1 90 ? 0.999 0.106 10.260 1.00 98.31 90 CYS A CA 1
ATOM 727 C C . CYS A 1 90 ? -0.107 -0.918 10.548 1.00 98.31 90 CYS A C 1
ATOM 729 O O . CYS A 1 90 ? -1.028 -0.634 11.315 1.00 98.31 90 CYS A O 1
ATOM 731 N N . LEU A 1 91 ? 0.015 -2.132 10.006 1.00 98.12 91 LEU A N 1
ATOM 732 C CA . LEU A 1 91 ? -0.934 -3.218 10.250 1.00 98.12 91 LEU A CA 1
ATOM 733 C C . LEU A 1 91 ? -0.986 -3.613 11.730 1.00 98.12 91 LEU A C 1
ATOM 735 O O . LEU A 1 91 ? -2.074 -3.824 12.259 1.00 98.12 91 LEU A O 1
ATOM 739 N N . ASN A 1 92 ? 0.153 -3.642 12.427 1.00 98.19 92 ASN A N 1
ATOM 740 C CA . ASN A 1 92 ? 0.182 -3.884 13.870 1.00 98.19 92 ASN A CA 1
ATOM 741 C C . ASN A 1 92 ? -0.528 -2.767 14.650 1.00 98.19 92 ASN A C 1
ATOM 743 O O . ASN A 1 92 ? -1.272 -3.056 15.584 1.00 98.19 92 ASN A O 1
ATOM 747 N N . LEU A 1 93 ? -0.336 -1.498 14.275 1.00 97.50 93 LEU A N 1
ATOM 748 C CA . LEU A 1 93 ? -1.027 -0.367 14.904 1.00 97.50 93 LEU A CA 1
ATOM 749 C C . LEU A 1 93 ? -2.542 -0.438 14.688 1.00 97.50 93 LEU A C 1
ATOM 751 O O . LEU A 1 93 ? -3.300 -0.227 15.636 1.00 97.50 93 LEU A O 1
ATOM 755 N N . LEU A 1 94 ? -2.982 -0.773 13.473 1.00 97.06 94 LEU A N 1
ATOM 756 C CA . LEU A 1 94 ? -4.397 -0.985 13.164 1.00 97.06 94 LEU A CA 1
ATOM 757 C C . LEU A 1 94 ? -4.959 -2.176 13.947 1.00 97.06 94 LEU A C 1
ATOM 759 O O . LEU A 1 94 ? -6.002 -2.047 14.581 1.00 97.06 94 LEU A O 1
ATOM 763 N N . SER A 1 95 ? -4.239 -3.299 13.987 1.00 97.06 95 SER A N 1
ATOM 764 C CA . SER A 1 95 ? -4.631 -4.480 14.761 1.00 97.06 95 SER A CA 1
ATOM 765 C C . SER A 1 95 ? -4.761 -4.161 16.249 1.00 97.06 95 SER A C 1
ATOM 767 O O . SER A 1 95 ? -5.744 -4.549 16.872 1.00 97.06 95 SER A O 1
ATOM 769 N N . ASN A 1 96 ? -3.805 -3.425 16.821 1.00 96.62 96 ASN A N 1
ATOM 770 C CA . ASN A 1 96 ? -3.851 -3.001 18.219 1.00 96.62 96 ASN A CA 1
ATOM 771 C C . ASN A 1 96 ? -5.015 -2.043 18.481 1.00 96.62 96 ASN A C 1
ATOM 773 O O . ASN A 1 96 ? -5.640 -2.108 19.537 1.00 96.62 96 ASN A O 1
ATOM 777 N N . ARG A 1 97 ? -5.313 -1.151 17.527 1.00 94.81 97 ARG A N 1
ATOM 778 C CA . ARG A 1 97 ? -6.436 -0.222 17.646 1.00 94.81 97 ARG A CA 1
ATOM 779 C C . ARG A 1 97 ? -7.785 -0.939 17.590 1.00 94.81 97 ARG A C 1
ATOM 781 O O . ARG A 1 97 ? -8.679 -0.561 18.341 1.00 94.81 97 ARG A O 1
ATOM 788 N N . LEU A 1 98 ? -7.937 -1.921 16.705 1.00 95.81 98 LEU A N 1
ATOM 789 C CA . LEU A 1 98 ? -9.162 -2.711 16.579 1.00 95.81 98 LEU A CA 1
ATOM 790 C C . LEU A 1 98 ? -9.350 -3.628 17.799 1.00 95.81 98 LEU A C 1
ATOM 792 O O . LEU A 1 98 ? -10.445 -3.726 18.358 1.00 95.81 98 LEU A O 1
ATOM 796 N N . GLY A 1 99 ? -8.262 -4.254 18.259 1.00 95.50 99 GLY A N 1
ATOM 797 C CA . GLY A 1 99 ? -8.271 -5.178 19.386 1.00 95.50 99 GLY A CA 1
ATOM 798 C C . GLY A 1 99 ? -9.193 -6.365 19.111 1.00 95.50 99 GLY A C 1
ATOM 799 O O . GLY A 1 99 ? -9.051 -7.052 18.104 1.00 95.50 99 GLY A O 1
ATOM 800 N N . THR A 1 100 ? -10.151 -6.597 20.007 1.00 94.94 100 THR A N 1
ATOM 801 C CA . THR A 1 100 ? -11.210 -7.609 19.840 1.00 94.94 100 THR A CA 1
ATOM 802 C C . THR A 1 100 ? -12.536 -7.012 19.365 1.00 94.94 100 THR A C 1
ATOM 804 O O . THR A 1 100 ? -13.548 -7.711 19.348 1.00 94.94 100 THR A O 1
ATOM 807 N N . SER A 1 101 ? -12.559 -5.717 19.035 1.00 95.31 101 SER A N 1
ATOM 808 C CA . SER A 1 101 ? -13.761 -5.029 18.559 1.00 95.31 101 SER A CA 1
ATOM 809 C C . SER A 1 101 ? -14.062 -5.419 17.115 1.00 95.31 101 SER A C 1
ATOM 811 O O . SER A 1 101 ? -13.156 -5.731 16.346 1.00 95.31 101 SER A O 1
ATOM 813 N N . GLN A 1 102 ? -15.336 -5.360 16.727 1.00 94.44 102 GLN A N 1
ATOM 814 C CA . GLN A 1 102 ? -15.726 -5.602 15.337 1.00 94.44 102 GLN A CA 1
ATOM 815 C C . GLN A 1 102 ? -15.381 -4.419 14.418 1.00 94.44 102 GLN A C 1
ATOM 817 O O . GLN A 1 102 ? -15.067 -4.638 13.251 1.00 94.44 102 GLN A O 1
ATOM 822 N N . PHE A 1 103 ? -15.417 -3.187 14.944 1.00 96.12 103 PHE A N 1
ATOM 823 C CA . PHE A 1 103 ? -15.139 -1.958 14.198 1.00 96.12 103 PHE A CA 1
ATOM 824 C C . PHE A 1 103 ? -14.225 -1.002 14.978 1.00 96.12 103 PHE A C 1
ATOM 826 O O . PHE A 1 103 ? -14.145 -1.049 16.208 1.00 96.12 103 PHE A O 1
ATOM 833 N N . PHE A 1 104 ? -13.549 -0.092 14.273 1.00 94.31 104 PHE A N 1
ATOM 834 C CA . PHE A 1 104 ? -12.534 0.805 14.852 1.00 94.31 104 PHE A CA 1
ATOM 835 C C . PHE A 1 104 ? -13.076 1.861 15.837 1.00 94.31 104 PHE A C 1
ATOM 837 O O . PHE A 1 104 ? -12.323 2.357 16.689 1.00 94.31 104 PHE A O 1
ATOM 844 N N . PHE A 1 105 ? -14.350 2.251 15.711 1.00 92.56 105 PHE A N 1
ATOM 845 C CA . PHE A 1 105 ? -14.959 3.342 16.489 1.00 92.56 105 PHE A CA 1
ATOM 846 C C . PHE A 1 105 ? -16.271 2.961 17.200 1.00 92.56 105 PHE A C 1
ATOM 848 O O . PHE A 1 105 ? -17.107 3.834 17.438 1.00 92.56 105 PHE A O 1
ATOM 855 N N . GLY A 1 106 ? -16.431 1.692 17.587 1.00 88.81 106 GLY A N 1
ATOM 856 C CA . GLY A 1 106 ? -17.566 1.203 18.380 1.00 88.81 106 GLY A CA 1
ATOM 857 C C . GLY A 1 106 ? -18.239 -0.010 17.743 1.00 88.81 106 GLY A C 1
ATOM 858 O O . GLY A 1 106 ? -17.574 -0.822 17.107 1.00 88.81 106 GLY A O 1
ATOM 859 N N . ASP A 1 107 ? -19.559 -0.109 17.896 1.00 92.94 107 ASP A N 1
ATOM 860 C CA . ASP A 1 107 ? -20.333 -1.296 17.494 1.00 92.94 107 ASP A CA 1
ATOM 861 C C . ASP A 1 107 ? -20.939 -1.199 16.084 1.00 92.94 107 ASP A C 1
ATOM 863 O O . ASP A 1 107 ? -21.637 -2.101 15.628 1.00 92.94 107 ASP A O 1
ATOM 867 N N . THR A 1 108 ? -20.682 -0.102 15.372 1.00 94.19 108 THR A N 1
ATOM 868 C CA . THR A 1 108 ? -21.191 0.137 14.016 1.00 94.19 108 THR A CA 1
ATOM 869 C C . THR A 1 108 ? -20.050 0.461 13.056 1.00 94.19 108 THR A C 1
ATOM 871 O O . THR A 1 108 ? -19.130 1.179 13.460 1.00 94.19 108 THR A O 1
ATOM 874 N N . PRO A 1 109 ? -20.122 0.015 11.787 1.00 95.00 109 PRO A N 1
ATOM 875 C CA . PRO A 1 109 ? -19.078 0.281 10.807 1.00 95.00 109 PRO A CA 1
ATOM 876 C C . PRO A 1 109 ? -18.909 1.780 10.558 1.00 95.00 109 PRO A C 1
ATOM 878 O O . PRO A 1 109 ? -19.883 2.529 10.452 1.00 95.00 109 PRO A O 1
ATOM 881 N N . SER A 1 110 ? -17.657 2.206 10.430 1.00 94.19 110 SER A N 1
ATOM 882 C CA . SER A 1 110 ? -17.265 3.586 10.162 1.00 94.19 110 SER A CA 1
ATOM 883 C C . SER A 1 110 ? -16.537 3.726 8.823 1.00 94.19 110 SER A C 1
ATOM 885 O O . SER A 1 110 ? -16.145 2.747 8.186 1.00 94.19 110 SER A O 1
ATOM 887 N N . THR A 1 111 ? -16.299 4.971 8.401 1.00 94.38 111 THR A N 1
ATOM 888 C CA . THR A 1 111 ? -15.484 5.276 7.214 1.00 94.38 111 THR A CA 1
ATOM 889 C C . THR A 1 111 ? -14.088 4.662 7.300 1.00 94.38 111 THR A C 1
ATOM 891 O O . THR A 1 111 ? -13.558 4.219 6.284 1.00 94.38 111 THR A O 1
ATOM 894 N N . LEU A 1 112 ? -13.498 4.608 8.501 1.00 95.81 112 LEU A N 1
ATOM 895 C CA . LEU A 1 112 ? -12.181 4.007 8.686 1.00 95.81 112 LEU A CA 1
ATOM 896 C C . LEU A 1 112 ? -12.211 2.501 8.405 1.00 95.81 112 LEU A C 1
ATOM 898 O O . LEU A 1 112 ? -11.306 2.003 7.747 1.00 95.81 112 LEU A O 1
ATOM 902 N N . ASP A 1 113 ? -13.261 1.798 8.837 1.00 96.81 113 ASP A N 1
ATOM 903 C CA . ASP A 1 113 ? -13.420 0.362 8.576 1.00 96.81 113 ASP A CA 1
ATOM 904 C C . ASP A 1 113 ? -13.498 0.081 7.072 1.00 96.81 113 ASP A C 1
ATOM 906 O O . ASP A 1 113 ? -12.782 -0.780 6.568 1.00 96.81 113 ASP A O 1
ATOM 910 N N . ALA A 1 114 ? -14.306 0.855 6.338 1.00 96.44 114 ALA A N 1
ATOM 911 C CA . ALA A 1 114 ? -14.416 0.725 4.885 1.00 96.44 114 ALA A CA 1
ATOM 912 C C . ALA A 1 114 ? -13.084 1.016 4.173 1.00 96.44 114 ALA A C 1
ATOM 914 O O . ALA A 1 114 ? -12.717 0.314 3.230 1.00 96.44 114 ALA A O 1
ATOM 915 N N . TYR A 1 115 ? -12.352 2.034 4.636 1.00 96.56 115 TYR A N 1
ATOM 916 C CA . TYR A 1 115 ? -11.058 2.397 4.068 1.00 96.56 115 TYR A CA 1
ATOM 917 C C . TYR A 1 115 ? -10.011 1.306 4.320 1.00 96.56 115 TYR A C 1
ATOM 919 O O . TYR A 1 115 ? -9.381 0.847 3.375 1.00 96.56 115 TYR A O 1
ATOM 927 N N . VAL A 1 116 ? -9.871 0.833 5.563 1.00 97.06 116 VAL A N 1
ATOM 928 C CA . VAL A 1 116 ? -8.947 -0.257 5.923 1.00 97.06 116 VAL A CA 1
ATOM 929 C C . VAL A 1 116 ? -9.290 -1.533 5.160 1.00 97.06 116 VAL A C 1
ATOM 931 O O . VAL A 1 116 ? -8.396 -2.164 4.602 1.00 97.06 116 VAL A O 1
ATOM 934 N N . PHE A 1 117 ? -10.574 -1.888 5.074 1.00 96.25 117 PHE A N 1
ATOM 935 C CA . PHE A 1 117 ? -11.018 -3.061 4.326 1.00 96.25 117 PHE A CA 1
ATOM 936 C C . PHE A 1 117 ? -10.586 -3.006 2.855 1.00 96.25 117 PHE A C 1
ATOM 938 O O . PHE A 1 117 ? -10.097 -4.002 2.334 1.00 96.25 117 PHE A O 1
ATOM 945 N N . GLY A 1 118 ? -10.666 -1.840 2.207 1.00 95.75 118 GLY A N 1
ATOM 946 C CA . GLY A 1 118 ? -10.222 -1.669 0.819 1.00 95.75 118 GLY A CA 1
ATOM 947 C C . GLY A 1 118 ? -8.731 -1.946 0.574 1.00 95.75 118 GLY A C 1
ATOM 948 O O . GLY A 1 118 ? -8.353 -2.213 -0.562 1.00 95.75 118 GLY A O 1
ATOM 949 N N . PHE A 1 119 ? -7.892 -1.905 1.614 1.00 95.44 119 PHE A N 1
ATOM 950 C CA . PHE A 1 119 ? -6.471 -2.264 1.532 1.00 95.44 119 PHE A CA 1
ATOM 951 C C . PHE A 1 119 ? -6.191 -3.735 1.877 1.00 95.44 119 PHE A C 1
ATOM 953 O O . PHE A 1 119 ? -5.107 -4.221 1.558 1.00 95.44 119 PHE A O 1
ATOM 960 N N . LEU A 1 120 ? -7.119 -4.422 2.553 1.00 93.62 120 LEU A N 1
ATOM 961 C CA . LEU A 1 120 ? -6.936 -5.791 3.054 1.00 93.62 120 LEU A CA 1
ATOM 962 C C . LEU A 1 120 ? -7.673 -6.864 2.239 1.00 93.62 120 LEU A C 1
ATOM 964 O O . LEU A 1 120 ? -7.326 -8.038 2.363 1.00 93.62 120 LEU A O 1
ATOM 968 N N . ALA A 1 121 ? -8.713 -6.474 1.499 1.00 82.25 121 ALA A N 1
ATOM 969 C CA . ALA A 1 121 ? -9.608 -7.371 0.769 1.00 82.25 121 ALA A CA 1
ATOM 970 C C . ALA A 1 121 ? -9.032 -7.907 -0.551 1.00 82.25 121 ALA A C 1
ATOM 972 O O . ALA A 1 121 ? -8.177 -7.229 -1.166 1.00 82.25 121 ALA A O 1
#

Organism: Mustela putorius furo (NCBI:txid9669)

Foldseek 3Di:
DVVVVLVVLVVLCVQQPVLLLLCQCQPPPCNPPPPRLVVQLVVDDPPCSVPVSPVSSVVSVVVLCVRQVDPPNPDPVSSNVRSVVSNVVSVVVVCVQCPVPPENPHPDHDPSNVSVVVSVD

Sequence (121 aa):
KQGADTLAYIALIEEKLLPAVLHTFWVESDNYFTVTKPWFASRIPFPLSLILPGRMSKGALNRILLTRGEPPLYHLREVEAQIYRDAKECLNLLSNRLGTSQFFFGDTPSTLDAYVFGFLA

pLDDT: mean 94.17, std 5.78, range [59.62, 98.38]

Secondary structure (DSSP, 8-state):
-HHHHHHHHHHHHHHHTHHHHHHHHHTSHHHIIIIIHHHHHHTS-TTHHHHHHHHHHHHHHHHHHHHH--TT--SHHHHHHHHHHHHHHHHHHHHHHHTT-SBTTBSS--HHHHHHHHHH-

InterPro domains:
  IPR019564 Mitochondrial outer membrane transport complex Sam37/metaxin, N-terminal domain [PF10568] (1-56)
  IPR033468 Metaxin, glutathione S-transferase domain [PF17171] (87-121)
  IPR036282 Glutathione S-transferase, C-terminal domain superfamily [SSF47616] (76-120)
  IPR050931 Mitochondrial Protein Transport Metaxin [PTHR12289] (1-121)

Radius of gyration: 16.66 Å; chains: 1; bounding box: 42×27×47 Å